Protein AF-A0A7K2Z771-F1 (afdb_monomer)

pLDDT: mean 89.98, std 8.93, range [56.72, 97.44]

Mean predicted aligned error: 4.5 Å

Structure (mmCIF, N/CA/C/O backbone):
data_AF-A0A7K2Z771-F1
#
_entry.id   AF-A0A7K2Z771-F1
#
loop_
_atom_site.group_PDB
_atom_site.id
_atom_site.type_symbol
_atom_site.label_atom_id
_atom_site.label_alt_id
_atom_site.label_comp_id
_atom_site.label_asym_id
_atom_site.label_entity_id
_atom_site.label_seq_id
_atom_site.pdbx_PDB_ins_code
_atom_site.Cartn_x
_atom_site.Cartn_y
_atom_site.Cartn_z
_atom_site.occupancy
_atom_site.B_iso_or_equiv
_atom_site.auth_seq_id
_atom_site.auth_comp_id
_atom_site.auth_asym_id
_atom_site.auth_atom_id
_atom_site.pdbx_PDB_model_num
ATOM 1 N N . MET A 1 1 ? -15.587 12.651 22.190 1.00 76.50 1 MET A N 1
ATOM 2 C CA . MET A 1 1 ? -15.775 12.358 20.753 1.00 76.50 1 MET A CA 1
ATOM 3 C C . MET A 1 1 ? -14.437 11.868 20.218 1.00 76.50 1 MET A C 1
ATOM 5 O O . MET A 1 1 ? -13.446 12.542 20.468 1.00 76.50 1 MET A O 1
ATOM 9 N N . THR A 1 2 ? -14.381 10.692 19.587 1.00 89.75 2 THR A N 1
ATOM 10 C CA . THR A 1 2 ? -13.112 10.016 19.243 1.00 89.75 2 THR A CA 1
ATOM 11 C C . THR A 1 2 ? -13.046 9.746 17.745 1.00 89.75 2 THR A C 1
ATOM 13 O O . THR A 1 2 ? -13.993 9.198 17.188 1.00 89.75 2 THR A O 1
ATOM 16 N N . VAL A 1 3 ? -11.931 10.102 17.104 1.00 88.12 3 VAL A N 1
ATOM 17 C CA . VAL A 1 3 ? -11.689 9.870 15.672 1.00 88.12 3 VAL A CA 1
ATOM 18 C C . VAL A 1 3 ? -10.592 8.822 15.507 1.00 88.12 3 VAL A C 1
ATOM 20 O O . VAL A 1 3 ? -9.588 8.852 16.218 1.00 88.12 3 VAL A O 1
ATOM 23 N N . ARG A 1 4 ? -10.780 7.893 14.564 1.00 88.25 4 ARG A N 1
ATOM 24 C CA . ARG A 1 4 ? -9.774 6.897 14.171 1.00 88.25 4 ARG A CA 1
ATOM 25 C C . ARG A 1 4 ? -9.286 7.219 12.765 1.00 88.25 4 ARG A C 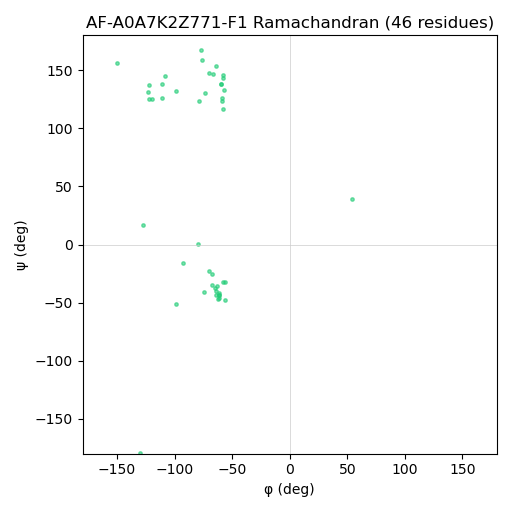1
ATOM 27 O O . ARG A 1 4 ? -10.099 7.325 11.853 1.00 88.25 4 ARG A O 1
ATOM 34 N N . VAL A 1 5 ? -7.974 7.354 12.602 1.00 91.19 5 VAL A N 1
ATOM 35 C CA . VAL A 1 5 ? -7.330 7.680 11.322 1.00 91.19 5 VAL A CA 1
ATOM 36 C C . VAL A 1 5 ? -6.330 6.583 10.973 1.00 91.19 5 VAL A C 1
ATOM 38 O O . VAL A 1 5 ? -5.587 6.126 11.839 1.00 91.19 5 VAL A O 1
ATOM 41 N N . MET A 1 6 ? -6.310 6.176 9.704 1.00 91.12 6 MET A N 1
ATOM 42 C CA . MET A 1 6 ? -5.286 5.305 9.128 1.00 91.12 6 MET A CA 1
ATOM 43 C C . MET A 1 6 ? -4.646 6.035 7.948 1.00 91.12 6 MET A C 1
ATOM 45 O O . MET A 1 6 ? -5.352 6.477 7.045 1.00 91.12 6 MET A O 1
ATOM 49 N N . LEU A 1 7 ? -3.321 6.169 7.965 1.00 93.12 7 LEU A N 1
ATOM 50 C CA . LEU A 1 7 ? -2.550 6.720 6.852 1.00 93.12 7 LEU A CA 1
ATOM 51 C C . LEU A 1 7 ? -1.961 5.564 6.048 1.00 93.12 7 LEU A C 1
ATOM 53 O O . LEU A 1 7 ? -1.385 4.640 6.622 1.00 93.12 7 LEU A O 1
ATOM 57 N N . VAL A 1 8 ? -2.113 5.615 4.729 1.00 91.31 8 VAL A N 1
ATOM 58 C CA . VAL A 1 8 ? -1.628 4.582 3.811 1.00 91.31 8 VAL A CA 1
ATOM 59 C C . VAL A 1 8 ? -0.637 5.228 2.854 1.00 91.31 8 VAL A C 1
ATOM 61 O O . VAL A 1 8 ? -0.960 6.222 2.206 1.00 91.31 8 VAL A O 1
ATOM 64 N N . SER A 1 9 ? 0.576 4.682 2.776 1.00 90.75 9 SER A N 1
ATOM 65 C CA . SER A 1 9 ? 1.573 5.134 1.803 1.00 90.75 9 SER A CA 1
ATOM 66 C C . SER A 1 9 ? 1.129 4.801 0.369 1.00 90.75 9 SER A C 1
ATOM 68 O O . SER A 1 9 ? 0.505 3.757 0.162 1.00 90.75 9 SER A O 1
ATOM 70 N N . PRO A 1 10 ? 1.464 5.636 -0.634 1.00 90.31 10 PRO A N 1
ATOM 71 C CA . PRO A 1 10 ? 1.160 5.343 -2.032 1.00 90.31 10 PRO A CA 1
ATOM 72 C C . PRO A 1 10 ? 1.785 4.022 -2.491 1.00 90.31 10 PRO A C 1
ATOM 74 O O . PRO A 1 10 ? 2.910 3.687 -2.115 1.00 90.31 10 PRO A O 1
ATOM 77 N N . ALA A 1 11 ? 1.071 3.285 -3.338 1.00 95.56 11 ALA A N 1
ATOM 78 C CA . ALA A 1 11 ? 1.638 2.128 -4.019 1.00 95.56 11 ALA A CA 1
ATOM 79 C C . ALA A 1 11 ? 2.565 2.571 -5.170 1.00 95.56 11 ALA A C 1
ATOM 81 O O . ALA A 1 11 ? 2.452 3.687 -5.675 1.00 95.56 11 ALA A O 1
ATOM 82 N N . MET A 1 12 ? 3.480 1.692 -5.592 1.00 96.00 12 MET A N 1
ATOM 83 C CA . MET A 1 12 ? 4.477 2.021 -6.618 1.00 96.00 12 MET A CA 1
ATOM 84 C C . MET A 1 12 ? 3.851 2.428 -7.958 1.00 96.00 12 MET A C 1
ATOM 86 O O . MET A 1 12 ? 2.932 1.783 -8.46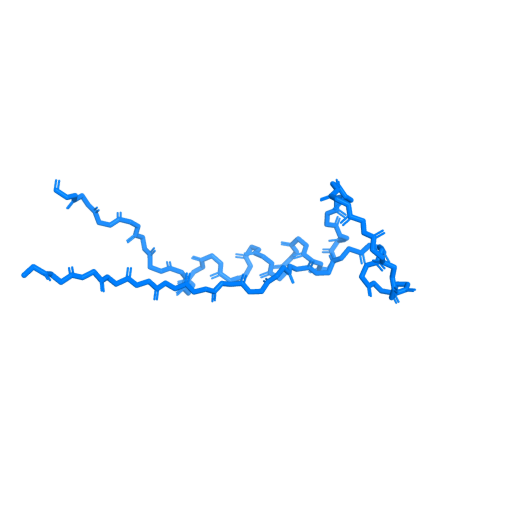8 1.00 96.00 12 MET A O 1
ATOM 90 N N . ASN A 1 13 ? 4.434 3.459 -8.559 1.00 96.12 13 ASN A N 1
ATOM 91 C CA . ASN A 1 13 ? 4.263 3.841 -9.955 1.00 96.12 13 ASN A CA 1
ATOM 92 C C . ASN A 1 13 ? 5.644 4.042 -10.609 1.00 96.12 13 ASN A C 1
ATOM 94 O O . ASN A 1 13 ? 6.685 3.855 -9.969 1.00 96.12 13 ASN A O 1
ATOM 98 N N . ALA A 1 14 ? 5.656 4.406 -11.892 1.00 95.25 14 ALA A N 1
ATOM 99 C CA . ALA A 1 14 ? 6.898 4.645 -12.626 1.00 95.25 14 ALA A CA 1
ATOM 100 C C . ALA A 1 14 ? 7.713 5.809 -12.031 1.00 95.25 14 ALA A C 1
ATOM 102 O O . ALA A 1 14 ? 8.899 5.644 -11.760 1.00 95.25 14 ALA A O 1
ATOM 103 N N . ALA A 1 15 ? 7.069 6.943 -11.739 1.00 94.69 15 ALA A N 1
ATOM 104 C CA . ALA A 1 15 ? 7.746 8.129 -11.216 1.00 94.69 15 ALA A CA 1
ATOM 105 C C . ALA A 1 15 ? 8.427 7.882 -9.860 1.00 94.69 15 ALA A C 1
ATOM 107 O O . ALA A 1 15 ? 9.581 8.258 -9.669 1.00 94.69 15 ALA A O 1
ATOM 108 N N . LEU A 1 16 ? 7.756 7.181 -8.940 1.00 93.31 16 LEU A N 1
ATOM 109 C CA . LEU A 1 16 ? 8.313 6.824 -7.635 1.00 93.31 16 LEU A CA 1
ATOM 110 C C . LEU A 1 16 ? 9.528 5.899 -7.779 1.00 93.31 16 LEU A C 1
ATOM 112 O O . LEU A 1 16 ? 10.496 6.033 -7.035 1.00 93.31 16 LEU A O 1
ATOM 116 N N . ARG A 1 17 ? 9.511 4.990 -8.762 1.00 92.19 17 ARG A N 1
ATOM 117 C CA . ARG A 1 17 ? 10.656 4.117 -9.069 1.00 92.19 17 ARG A CA 1
ATOM 118 C C . ARG A 1 17 ? 11.842 4.897 -9.632 1.00 92.19 17 ARG A C 1
ATOM 120 O O . ARG A 1 17 ? 12.985 4.560 -9.347 1.00 92.19 17 ARG A O 1
ATOM 127 N N . GLU A 1 18 ? 11.557 5.930 -10.412 1.00 95.56 18 GLU A N 1
ATOM 128 C CA . GLU A 1 18 ? 12.538 6.852 -10.991 1.00 95.56 18 GLU A CA 1
ATOM 129 C C . GLU A 1 18 ? 13.015 7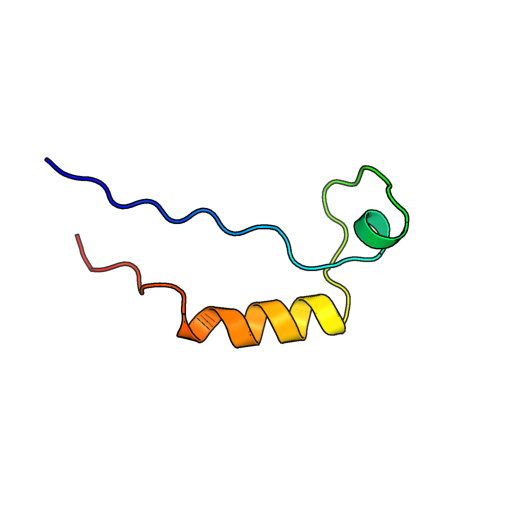.925 -9.997 1.00 95.56 18 GLU A C 1
ATOM 131 O O . GLU A 1 18 ? 13.831 8.765 -10.365 1.00 95.56 18 GLU A O 1
ATOM 136 N N . ALA A 1 19 ? 12.518 7.914 -8.752 1.00 94.19 19 ALA A N 1
ATOM 137 C CA . ALA A 1 19 ? 12.768 8.950 -7.747 1.00 94.19 19 ALA A CA 1
ATOM 138 C C . ALA A 1 19 ? 12.418 10.370 -8.241 1.00 94.19 19 ALA A C 1
ATOM 140 O O . ALA A 1 19 ? 13.115 11.345 -7.958 1.00 94.19 19 ALA A O 1
ATOM 141 N N . ARG A 1 20 ? 11.312 10.483 -8.984 1.00 93.50 20 ARG A N 1
ATOM 142 C CA . ARG A 1 20 ? 10.800 11.728 -9.560 1.00 93.50 20 ARG A CA 1
ATOM 143 C C . ARG A 1 20 ? 9.536 12.194 -8.839 1.00 93.50 20 ARG A C 1
ATOM 145 O O . ARG A 1 20 ? 8.689 11.387 -8.461 1.00 93.50 20 ARG A O 1
ATOM 152 N N . PHE A 1 21 ? 9.382 13.512 -8.716 1.00 89.19 21 PHE A N 1
ATOM 153 C CA . PHE A 1 21 ? 8.109 14.121 -8.337 1.00 89.19 21 PHE A CA 1
ATOM 154 C C . PHE A 1 21 ? 7.117 14.056 -9.501 1.00 89.19 21 PHE A C 1
ATOM 156 O O . PHE A 1 21 ? 7.438 14.433 -10.628 1.00 89.19 21 PHE A O 1
ATOM 163 N N . ASP A 1 22 ? 5.910 13.586 -9.215 1.00 89.69 22 ASP A N 1
ATOM 164 C CA . ASP A 1 22 ? 4.798 13.503 -10.158 1.00 89.69 22 ASP A CA 1
ATOM 165 C C . ASP A 1 22 ? 3.481 13.648 -9.382 1.00 89.69 22 ASP A C 1
ATOM 167 O O . ASP A 1 22 ? 3.454 13.405 -8.173 1.00 89.69 22 ASP A O 1
ATOM 171 N N . GLY A 1 23 ? 2.416 14.076 -10.056 1.00 86.69 23 GLY A N 1
ATOM 172 C CA . GLY A 1 23 ? 1.107 14.321 -9.445 1.00 86.69 23 GLY A CA 1
ATOM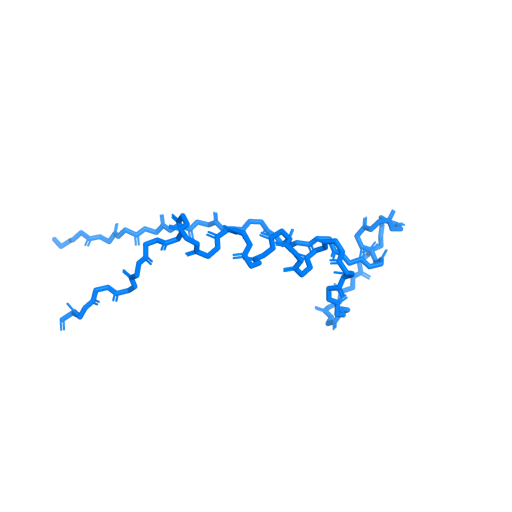 173 C C . GLY A 1 23 ? 0.133 13.166 -9.645 1.00 86.69 23 GLY A C 1
ATOM 174 O O . GLY A 1 23 ? -0.424 12.652 -8.681 1.00 86.69 23 GLY A O 1
ATOM 175 N N . ASP A 1 24 ? -0.018 12.723 -10.895 1.00 89.88 24 ASP A N 1
ATOM 176 C CA . ASP A 1 24 ? -1.148 11.879 -11.309 1.00 89.88 24 ASP A CA 1
ATOM 177 C C . ASP A 1 24 ? -0.713 10.597 -12.035 1.00 89.88 24 ASP A C 1
ATOM 179 O O . ASP A 1 24 ? -1.511 9.945 -12.713 1.00 89.88 24 ASP A O 1
ATOM 183 N N . ALA A 1 25 ? 0.563 10.214 -11.917 1.00 93.44 25 ALA A N 1
ATOM 184 C CA . ALA A 1 25 ? 1.057 8.999 -12.554 1.00 93.44 25 ALA A CA 1
ATOM 185 C C . ALA A 1 25 ? 0.278 7.759 -12.073 1.00 93.44 25 ALA A C 1
ATOM 187 O O . ALA A 1 25 ? 0.232 7.491 -10.864 1.00 93.44 25 ALA A O 1
ATOM 188 N N . PRO A 1 26 ? -0.275 6.955 -13.004 1.00 95.00 26 PRO A N 1
ATOM 189 C CA . PRO A 1 26 ? -1.023 5.758 -12.649 1.00 95.00 26 PRO A CA 1
ATOM 190 C C . PRO A 1 26 ? -0.118 4.735 -11.958 1.00 95.00 26 PRO A C 1
ATOM 192 O O . PRO A 1 26 ? 1.090 4.686 -12.202 1.00 95.00 26 PRO A O 1
ATOM 195 N N . LEU A 1 27 ? -0.711 3.883 -11.117 1.00 95.69 27 LEU A N 1
ATOM 196 C CA . LEU A 1 27 ? 0.010 2.787 -10.470 1.00 95.69 27 LEU A CA 1
ATOM 197 C C . LEU A 1 27 ? 0.646 1.857 -11.506 1.00 95.69 27 LEU A C 1
ATOM 199 O O . LEU A 1 27 ? 0.075 1.589 -12.564 1.00 9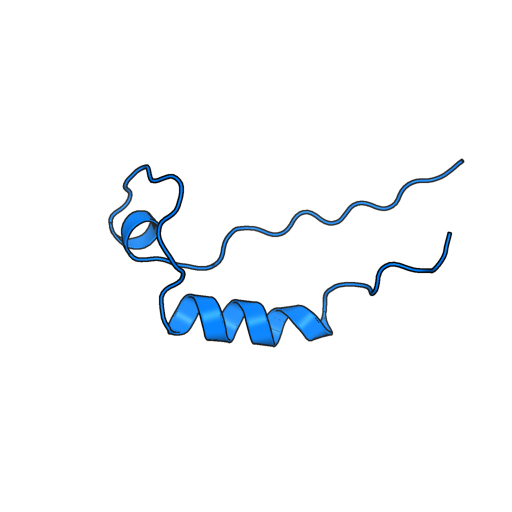5.69 27 LEU A O 1
ATOM 203 N N . ASP A 1 28 ? 1.814 1.310 -11.172 1.00 95.25 28 ASP A N 1
ATOM 204 C CA . ASP A 1 28 ? 2.362 0.206 -11.949 1.00 95.25 28 ASP A CA 1
ATOM 205 C C . ASP A 1 28 ? 1.633 -1.108 -11.599 1.00 95.25 28 ASP A C 1
ATOM 207 O O . ASP A 1 28 ? 0.908 -1.215 -10.604 1.00 95.25 28 ASP A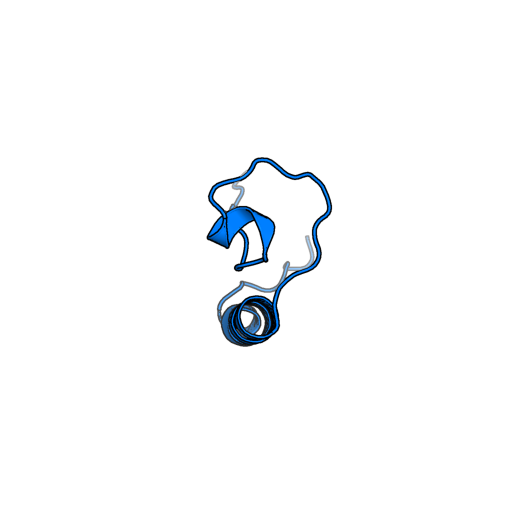 O 1
ATOM 211 N N . ARG A 1 29 ? 1.834 -2.159 -12.405 1.00 97.44 29 ARG A N 1
ATOM 212 C CA . ARG A 1 29 ? 1.154 -3.446 -12.176 1.00 97.44 29 ARG A CA 1
ATOM 213 C C . ARG A 1 29 ? 1.436 -4.048 -10.796 1.00 97.44 29 ARG A C 1
ATOM 215 O O . ARG A 1 29 ? 0.596 -4.785 -10.283 1.00 97.44 29 ARG A O 1
ATOM 222 N N . ALA A 1 30 ? 2.624 -3.832 -10.231 1.00 96.44 30 ALA A N 1
ATOM 223 C CA . ALA A 1 30 ? 2.955 -4.308 -8.892 1.00 96.44 30 ALA A CA 1
ATOM 224 C C . ALA A 1 30 ? 2.262 -3.454 -7.822 1.00 96.44 30 ALA A C 1
ATOM 226 O O . ALA A 1 30 ? 1.704 -4.014 -6.877 1.00 96.44 30 ALA A O 1
ATOM 227 N N . GLY A 1 31 ? 2.216 -2.136 -8.020 1.00 96.44 31 GLY A N 1
ATOM 228 C CA . GLY A 1 31 ? 1.478 -1.187 -7.200 1.00 96.44 31 GLY A CA 1
ATOM 229 C C . GLY A 1 31 ? -0.005 -1.534 -7.116 1.00 96.44 31 GLY A C 1
ATOM 230 O O . GLY A 1 31 ? -0.540 -1.651 -6.017 1.00 96.44 31 GLY A O 1
ATOM 231 N N . GLU A 1 32 ? -0.655 -1.824 -8.243 1.00 97.19 32 GLU A N 1
ATOM 232 C CA . GLU A 1 32 ? -2.060 -2.233 -8.236 1.00 97.19 32 GLU A CA 1
ATOM 233 C C . GLU A 1 32 ? -2.309 -3.540 -7.463 1.00 97.19 32 GLU A C 1
ATOM 235 O O . GLU A 1 32 ? -3.295 -3.660 -6.734 1.00 97.19 32 GLU A O 1
ATOM 240 N N . ARG A 1 33 ? -1.433 -4.545 -7.621 1.00 97.06 33 ARG A N 1
ATOM 241 C CA . ARG A 1 33 ? -1.554 -5.813 -6.879 1.00 97.06 33 ARG A CA 1
ATOM 242 C C . ARG A 1 33 ? -1.395 -5.591 -5.379 1.00 97.06 33 ARG A C 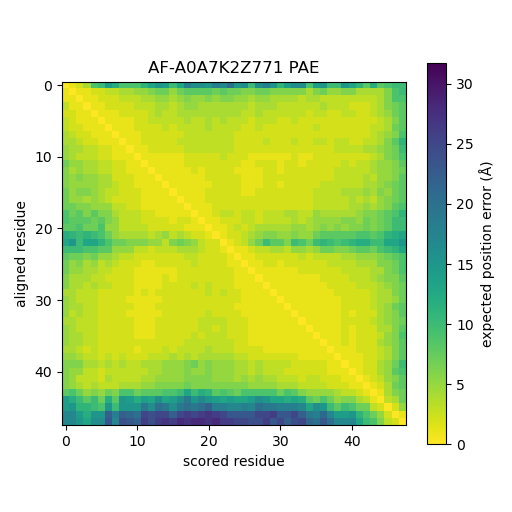1
ATOM 244 O O . ARG A 1 33 ? -2.179 -6.140 -4.612 1.00 97.06 33 ARG A O 1
ATOM 251 N N . SER A 1 34 ? -0.422 -4.772 -4.980 1.00 95.62 34 SER A N 1
ATOM 252 C CA . SER A 1 34 ? -0.204 -4.404 -3.580 1.00 95.62 34 SER A CA 1
ATOM 253 C C . SER A 1 34 ? -1.415 -3.668 -3.000 1.00 95.62 34 SER A C 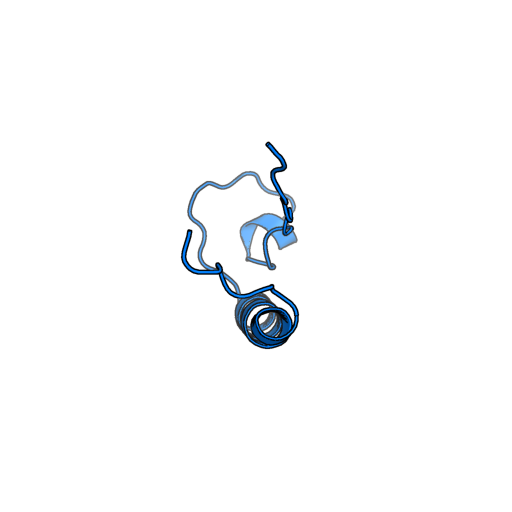1
ATOM 255 O O . SER A 1 34 ? -1.922 -4.049 -1.947 1.00 95.62 34 SER A O 1
ATOM 257 N N . ALA A 1 35 ? -1.961 -2.690 -3.731 1.00 95.25 35 ALA A N 1
ATOM 258 C CA . ALA A 1 35 ? -3.138 -1.938 -3.301 1.00 95.25 35 ALA A CA 1
ATOM 259 C C . ALA A 1 35 ? -4.366 -2.846 -3.115 1.00 95.25 35 ALA A C 1
ATOM 261 O O . ALA A 1 35 ? -5.062 -2.758 -2.104 1.00 95.25 35 ALA A O 1
ATOM 262 N N . ARG A 1 36 ? -4.600 -3.778 -4.049 1.00 95.25 36 ARG A N 1
ATOM 263 C CA . ARG A 1 36 ? -5.679 -4.772 -3.926 1.00 95.25 36 ARG A CA 1
ATOM 264 C C . ARG A 1 36 ? -5.470 -5.718 -2.744 1.00 95.25 36 ARG A C 1
ATOM 266 O O . ARG A 1 36 ? -6.431 -6.014 -2.042 1.00 95.25 36 ARG A O 1
ATOM 273 N N . ALA A 1 37 ? -4.238 -6.158 -2.493 1.00 95.12 37 ALA A N 1
ATOM 274 C CA . ALA A 1 37 ? -3.923 -7.001 -1.339 1.00 95.12 37 ALA A CA 1
ATOM 275 C C . ALA A 1 37 ? -4.140 -6.262 -0.004 1.00 95.12 37 ALA A C 1
ATOM 277 O O . ALA A 1 37 ? -4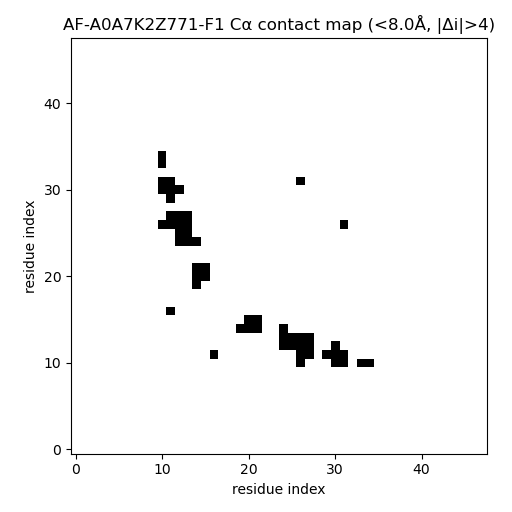.649 -6.850 0.949 1.00 95.12 37 ALA A O 1
ATOM 278 N N . ALA A 1 38 ? -3.821 -4.965 0.053 1.00 93.88 38 ALA A N 1
ATOM 279 C CA . ALA A 1 38 ? -4.003 -4.139 1.244 1.00 93.88 38 ALA A CA 1
ATOM 280 C C . ALA A 1 38 ? -5.481 -3.902 1.603 1.00 93.88 38 ALA A C 1
ATOM 282 O O . ALA A 1 38 ? -5.792 -3.693 2.774 1.00 93.88 38 ALA A O 1
ATOM 283 N N . ALA A 1 39 ? -6.404 -3.976 0.637 1.00 91.62 39 ALA A N 1
ATOM 284 C CA . ALA A 1 39 ? -7.825 -3.697 0.856 1.00 91.62 39 ALA A CA 1
ATOM 285 C C . ALA A 1 39 ? -8.461 -4.551 1.970 1.00 91.62 39 ALA A C 1
ATOM 287 O O . ALA A 1 39 ? -9.335 -4.069 2.683 1.00 91.62 39 ALA A O 1
ATOM 288 N N . ALA A 1 40 ? -8.003 -5.793 2.161 1.00 89.88 40 ALA A N 1
ATOM 289 C CA . ALA A 1 40 ? -8.490 -6.665 3.233 1.00 89.88 40 ALA A CA 1
ATOM 290 C C . ALA A 1 40 ? -8.047 -6.214 4.641 1.00 89.88 40 ALA A C 1
ATOM 292 O O . ALA A 1 40 ? -8.695 -6.564 5.625 1.00 89.88 40 ALA A O 1
ATOM 293 N N . ALA A 1 41 ? -6.957 -5.448 4.739 1.00 90.00 41 ALA A N 1
ATOM 294 C CA . ALA A 1 41 ? -6.416 -4.933 5.994 1.00 90.00 41 ALA A CA 1
ATOM 295 C C . ALA A 1 41 ? -6.947 -3.533 6.349 1.00 90.00 41 ALA A C 1
ATOM 297 O O . ALA A 1 41 ? -6.814 -3.101 7.495 1.00 90.00 41 ALA A O 1
ATOM 298 N N . VAL A 1 42 ? -7.544 -2.815 5.390 1.00 89.44 42 VAL A N 1
ATOM 299 C CA . VAL A 1 42 ? -8.115 -1.485 5.629 1.00 89.44 42 VAL A CA 1
ATOM 300 C C . VAL A 1 42 ? -9.482 -1.639 6.306 1.00 89.44 42 VAL A C 1
ATOM 302 O O . VAL A 1 42 ? -10.366 -2.301 5.753 1.00 89.44 42 VAL A O 1
ATOM 305 N N . PRO A 1 43 ? -9.699 -1.032 7.490 1.00 87.94 43 PRO A N 1
ATOM 306 C CA . PRO A 1 43 ? -11.002 -1.051 8.135 1.00 87.94 43 PRO A CA 1
ATOM 307 C C . PRO A 1 43 ? -12.062 -0.468 7.204 1.00 87.94 43 PRO A C 1
ATOM 309 O O . PRO A 1 43 ? -11.878 0.609 6.634 1.00 87.94 43 PRO A O 1
ATOM 312 N N . ARG A 1 44 ? -13.201 -1.152 7.080 1.00 82.81 44 ARG A N 1
ATOM 313 C CA . ARG A 1 44 ? -14.359 -0.560 6.409 1.00 82.81 44 ARG A CA 1
ATOM 314 C C . ARG A 1 44 ? -14.758 0.703 7.161 1.00 82.81 44 ARG A C 1
ATOM 316 O O . ARG A 1 44 ? -14.768 0.710 8.393 1.00 82.81 44 ARG A O 1
ATOM 323 N N . SER A 1 45 ? -15.092 1.756 6.420 1.00 72.69 45 SER A N 1
ATOM 324 C CA . SER A 1 45 ? -15.754 2.911 7.016 1.00 72.69 45 SER A CA 1
ATOM 325 C C . SER A 1 45 ? -17.049 2.410 7.664 1.00 72.69 45 SER A C 1
ATOM 327 O O . SER A 1 45 ? -17.886 1.808 6.991 1.00 72.69 45 SER A O 1
ATOM 329 N N . GLY A 1 46 ? -17.149 2.529 8.989 1.00 66.19 46 GLY A N 1
ATOM 330 C CA . GLY A 1 46 ? -18.384 2.224 9.706 1.00 66.19 46 GLY A CA 1
ATOM 331 C C . GLY A 1 46 ? -19.430 3.289 9.388 1.00 66.19 46 GLY A C 1
ATOM 332 O O . GLY A 1 46 ? -19.068 4.443 9.168 1.00 66.19 46 GLY A O 1
ATOM 333 N N . ALA A 1 47 ? -20.711 2.910 9.362 1.00 60.31 47 ALA A N 1
ATOM 334 C CA . ALA A 1 47 ? -21.787 3.894 9.360 1.00 60.31 47 ALA A CA 1
ATOM 335 C C . ALA A 1 47 ? -21.655 4.752 10.627 1.00 60.31 47 ALA A C 1
ATOM 337 O O . ALA A 1 47 ? -21.566 4.205 11.730 1.00 60.31 47 ALA A O 1
ATOM 338 N N . VAL A 1 48 ? -21.552 6.065 10.433 1.00 56.72 48 VAL A N 1
ATOM 339 C CA . VAL A 1 48 ? -21.618 7.063 11.507 1.00 56.72 48 VAL A CA 1
ATOM 340 C C . VAL A 1 48 ? -23.069 7.250 11.915 1.00 56.72 48 VAL A C 1
ATOM 342 O O . VAL A 1 48 ? -23.917 7.277 10.993 1.00 56.72 48 VAL A O 1
#

Foldseek 3Di:
DDDDDDDDDQFDFPQVVVVHDDDDGDHDPRSVVVVVVCVVVDDDDDDD

Sequence (48 aa):
MTVRVMLVSPAMNAALREARFDGDAPLDRAGERSARAAAAAVPRSGAV

Secondary structure (DSSP, 8-state):
--------PPPPBHHHHTT---SSPPBPHHHHHHHHHHTTTSPPPPP-

Radius of gyration: 14.03 Å; Cα contacts (8 Å, |Δi|>4): 27; chains: 1; bounding box: 35×21×33 Å

Solvent-accessible surface area (backbone atoms only — not comparable to full-atom values): 3366 Å² total; per-residue (Å²): 141,88,87,88,86,85,89,77,82,84,61,49,23,66,44,63,74,68,75,45,92,75,90,78,75,63,65,32,79,66,17,50,53,51,52,60,61,46,54,82,75,53,79,75,84,70,90,127